Protein AF-A0A960MAG5-F1 (afdb_monomer)

Structure (mmCIF, N/CA/C/O backbone):
data_AF-A0A960MAG5-F1
#
_entry.id   AF-A0A960MAG5-F1
#
loop_
_atom_site.group_PDB
_atom_site.id
_atom_site.type_symbol
_atom_site.label_atom_id
_atom_site.label_alt_id
_atom_site.label_comp_id
_atom_site.label_asym_id
_atom_site.label_entity_id
_atom_site.label_seq_id
_atom_site.pdbx_PDB_ins_code
_atom_site.Cartn_x
_atom_site.Cartn_y
_atom_site.Cartn_z
_atom_site.occupancy
_atom_site.B_iso_or_equiv
_atom_site.auth_seq_id
_atom_site.auth_comp_id
_atom_site.auth_asym_id
_atom_site.auth_atom_id
_atom_site.pdbx_PDB_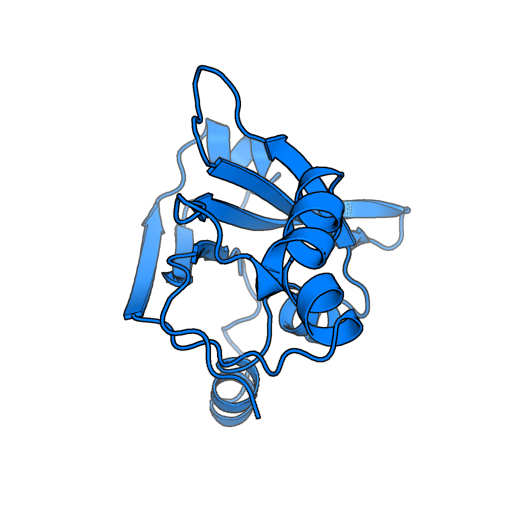model_num
ATOM 1 N N . MET A 1 1 ? 11.797 -19.364 -13.936 1.00 32.47 1 MET A N 1
ATOM 2 C CA . MET A 1 1 ? 11.530 -18.584 -12.704 1.00 32.47 1 MET A CA 1
ATOM 3 C C . MET A 1 1 ? 12.425 -17.355 -12.705 1.00 32.47 1 MET A C 1
ATOM 5 O O . MET A 1 1 ? 13.631 -17.518 -12.826 1.00 32.47 1 MET A O 1
ATOM 9 N N . ARG A 1 2 ? 11.858 -16.143 -12.658 1.00 30.62 2 ARG A N 1
ATOM 10 C CA . ARG A 1 2 ? 12.617 -14.881 -12.630 1.00 30.62 2 ARG A CA 1
ATOM 11 C C . ARG A 1 2 ? 12.623 -14.354 -11.191 1.00 30.62 2 ARG A C 1
ATOM 13 O O . ARG A 1 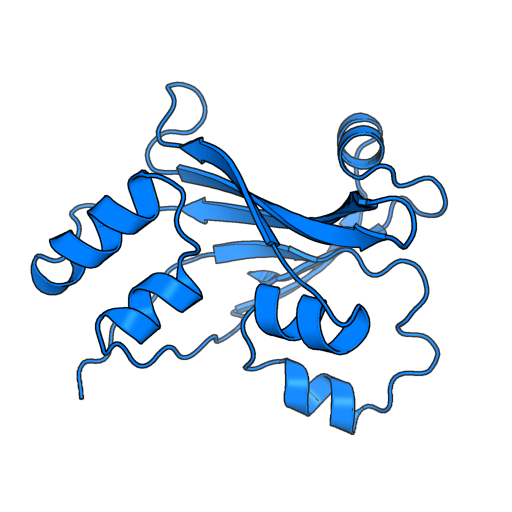2 ? 11.556 -14.210 -10.605 1.00 30.62 2 ARG A O 1
ATOM 20 N N . PHE A 1 3 ? 13.804 -14.120 -10.623 1.00 27.34 3 PHE A N 1
ATOM 21 C CA . PHE A 1 3 ? 13.980 -13.590 -9.268 1.00 27.34 3 PHE A CA 1
ATOM 22 C C . PHE A 1 3 ? 14.408 -12.126 -9.364 1.00 27.34 3 PHE A C 1
ATOM 24 O O . PHE A 1 3 ? 15.459 -11.842 -9.934 1.00 27.34 3 PHE A O 1
ATOM 31 N N . LEU A 1 4 ? 13.622 -11.204 -8.805 1.00 31.53 4 LEU A N 1
ATOM 32 C CA . LEU A 1 4 ? 14.055 -9.822 -8.610 1.00 31.53 4 LEU A CA 1
ATOM 33 C C . LEU A 1 4 ? 14.522 -9.654 -7.162 1.00 31.53 4 LEU A C 1
ATOM 35 O O . LEU A 1 4 ? 13.764 -9.881 -6.216 1.00 31.53 4 LEU A O 1
ATOM 39 N N . ARG A 1 5 ? 15.791 -9.282 -6.992 1.00 31.94 5 ARG A N 1
ATOM 40 C CA . ARG A 1 5 ? 16.368 -8.942 -5.695 1.00 31.94 5 ARG A CA 1
ATOM 41 C C . ARG A 1 5 ? 16.090 -7.466 -5.402 1.00 31.94 5 ARG A C 1
ATOM 43 O O . ARG A 1 5 ? 16.787 -6.604 -5.908 1.00 31.94 5 ARG A O 1
ATOM 50 N N . HIS A 1 6 ? 15.117 -7.262 -4.513 1.00 30.67 6 HIS A N 1
ATOM 51 C CA . HIS A 1 6 ? 14.986 -6.117 -3.601 1.00 30.67 6 HIS A CA 1
ATOM 52 C C . HIS A 1 6 ? 14.203 -4.924 -4.174 1.00 30.67 6 HIS A C 1
ATOM 54 O O . HIS A 1 6 ? 14.689 -4.175 -5.007 1.00 30.67 6 HIS A O 1
ATOM 60 N N . ILE A 1 7 ? 12.978 -4.760 -3.665 1.00 33.94 7 ILE A N 1
ATOM 61 C CA . ILE A 1 7 ? 12.220 -3.506 -3.665 1.00 33.94 7 ILE A CA 1
ATOM 62 C C . ILE A 1 7 ? 12.150 -3.117 -2.186 1.00 33.94 7 ILE A C 1
ATOM 64 O O . ILE A 1 7 ? 11.568 -3.872 -1.401 1.00 33.94 7 ILE A O 1
ATOM 68 N N . LEU A 1 8 ? 12.797 -2.016 -1.789 1.00 28.48 8 LEU A N 1
ATOM 69 C CA . LEU A 1 8 ? 12.609 -1.452 -0.451 1.00 28.48 8 LEU A CA 1
ATOM 70 C C . LEU A 1 8 ? 11.195 -0.864 -0.391 1.00 28.48 8 LEU A C 1
ATOM 72 O O . LEU A 1 8 ? 10.812 -0.055 -1.230 1.00 28.48 8 LEU A O 1
ATOM 76 N N . CYS A 1 9 ? 10.393 -1.322 0.564 1.00 31.62 9 CYS A N 1
ATOM 77 C CA . CYS A 1 9 ? 8.989 -0.951 0.681 1.00 31.62 9 CYS A CA 1
ATOM 78 C C . CYS A 1 9 ? 8.743 -0.519 2.128 1.00 31.62 9 CYS A C 1
ATOM 80 O O . CYS A 1 9 ? 8.510 -1.369 2.983 1.00 31.62 9 CYS A O 1
ATOM 82 N N . ALA A 1 10 ? 8.785 0.785 2.410 1.00 32.62 10 ALA A N 1
ATOM 83 C CA . ALA A 1 10 ? 8.419 1.309 3.722 1.00 32.62 10 ALA A CA 1
ATOM 84 C C . ALA A 1 10 ? 6.891 1.225 3.883 1.00 32.62 10 ALA A C 1
ATOM 86 O O . ALA A 1 10 ? 6.115 1.952 3.266 1.00 32.62 10 ALA A O 1
ATOM 87 N N . THR A 1 11 ? 6.424 0.261 4.668 1.00 37.91 11 THR A N 1
ATOM 88 C CA . THR A 1 11 ? 4.996 -0.013 4.864 1.00 37.91 11 THR A CA 1
ATOM 89 C C . THR A 1 11 ? 4.605 0.249 6.308 1.00 37.91 11 THR A C 1
ATOM 91 O O . THR A 1 11 ? 5.063 -0.442 7.213 1.00 37.91 11 THR A O 1
ATOM 94 N N . PHE A 1 12 ? 3.735 1.230 6.529 1.00 38.88 12 PHE A N 1
ATOM 95 C CA . PHE A 1 12 ? 3.134 1.496 7.833 1.00 38.88 12 PHE A CA 1
ATOM 96 C C . PHE A 1 12 ? 1.874 0.639 7.961 1.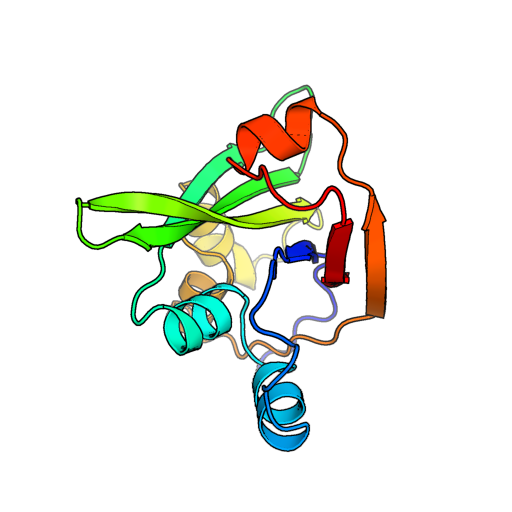00 38.88 12 PHE A C 1
ATOM 98 O O . PHE A 1 12 ? 0.956 0.758 7.152 1.00 38.88 12 PHE A O 1
ATOM 105 N N . PHE A 1 13 ? 1.850 -0.277 8.925 1.00 40.66 13 PHE A N 1
ATOM 106 C CA . PHE A 1 13 ? 0.706 -1.125 9.252 1.00 40.66 13 PHE A CA 1
ATOM 107 C C . PHE A 1 13 ? 0.018 -0.579 10.495 1.00 40.66 13 PHE A C 1
ATOM 109 O O . PHE A 1 13 ? 0.629 -0.517 11.559 1.00 40.66 13 PHE A O 1
ATOM 116 N N . PHE A 1 14 ? -1.261 -0.226 10.387 1.00 44.94 14 PHE A N 1
ATOM 117 C CA . PHE A 1 14 ? -2.051 0.107 11.561 1.00 44.94 14 PHE A CA 1
ATOM 118 C C . PHE A 1 14 ? -2.820 -1.115 12.046 1.00 44.94 14 PHE A C 1
ATOM 120 O O . PHE A 1 14 ? -3.473 -1.812 11.267 1.00 44.94 14 PHE A O 1
ATOM 127 N N . PHE A 1 15 ? -2.706 -1.387 13.341 1.00 48.59 15 PHE A N 1
ATOM 128 C CA . PHE A 1 15 ? -3.382 -2.494 14.001 1.00 48.59 15 PHE A CA 1
ATOM 129 C C . PHE A 1 15 ? -3.783 -2.067 15.416 1.00 48.59 15 PHE A C 1
ATOM 131 O O . PHE A 1 15 ? -3.381 -2.673 16.408 1.00 48.59 15 PHE A O 1
ATOM 138 N N . GLY A 1 16 ? -4.569 -0.994 15.513 1.00 37.81 16 GLY A N 1
ATOM 139 C CA . GLY A 1 16 ? -5.314 -0.691 16.729 1.00 37.81 16 GLY A CA 1
ATOM 140 C C . GLY A 1 16 ? -6.225 -1.874 17.066 1.00 37.81 16 GLY A C 1
ATOM 141 O O . GLY A 1 16 ? -7.124 -2.217 16.304 1.00 37.81 16 GLY A O 1
ATOM 142 N N . MET A 1 17 ? -5.923 -2.552 18.175 1.00 35.91 17 MET A N 1
ATOM 143 C CA . MET A 1 17 ? -6.795 -3.505 18.877 1.00 35.91 17 MET A CA 1
ATOM 144 C C . MET A 1 17 ? -7.197 -4.840 18.215 1.00 35.91 17 MET A C 1
ATOM 146 O O . MET A 1 17 ? -8.198 -5.429 18.612 1.00 35.91 17 MET A O 1
ATOM 150 N N . LEU A 1 18 ? -6.391 -5.436 17.326 1.00 40.66 18 LEU A N 1
ATOM 151 C CA . LEU A 1 18 ? -6.600 -6.859 16.974 1.00 40.66 18 LEU A CA 1
ATOM 152 C C . LEU A 1 18 ? -5.386 -7.772 17.183 1.00 40.66 18 LEU A C 1
ATOM 154 O O . LEU A 1 18 ? -5.418 -8.916 16.755 1.00 40.66 18 LEU A O 1
ATOM 158 N N . PHE A 1 19 ? -4.317 -7.331 17.856 1.00 42.84 19 PHE A N 1
ATOM 159 C CA . PHE A 1 19 ? -3.200 -8.231 18.200 1.00 42.84 19 PHE A CA 1
ATOM 160 C C . PHE A 1 19 ? -3.318 -8.900 19.569 1.00 42.84 19 PHE A C 1
ATOM 162 O O . PHE A 1 19 ? -2.643 -9.900 19.797 1.00 42.84 19 PHE A O 1
ATOM 169 N N . ALA A 1 20 ? -4.197 -8.434 20.460 1.00 40.72 20 ALA A N 1
ATOM 170 C CA . ALA A 1 20 ? -4.296 -9.011 21.802 1.00 40.72 20 ALA A CA 1
ATOM 171 C C . ALA A 1 20 ? -4.804 -10.473 21.819 1.00 40.72 20 ALA A C 1
ATOM 173 O O . ALA A 1 20 ? -4.706 -11.131 22.851 1.00 40.72 20 ALA A O 1
ATOM 174 N N . GLN A 1 21 ? -5.321 -11.004 20.698 1.00 48.06 21 GLN A N 1
ATOM 175 C CA . GLN A 1 21 ? -5.868 -12.371 20.617 1.00 48.06 21 GLN A CA 1
ATOM 176 C C . GLN A 1 21 ? -5.490 -13.168 19.353 1.00 48.06 21 GLN A C 1
ATOM 178 O O . GLN A 1 21 ? -5.979 -14.283 19.169 1.00 48.06 21 GLN A O 1
ATOM 183 N N . VAL A 1 22 ? -4.628 -12.655 18.468 1.00 62.75 22 VAL A N 1
ATOM 184 C CA . VAL A 1 22 ? -4.239 -13.417 17.266 1.00 62.75 22 VAL A CA 1
ATOM 185 C C . VAL A 1 22 ? -3.174 -14.441 17.642 1.00 62.75 22 VAL A C 1
ATOM 187 O O . VAL A 1 22 ? -2.093 -14.086 18.110 1.00 62.75 22 VAL A O 1
ATOM 190 N N . GLN A 1 23 ? -3.476 -15.725 17.427 1.00 71.12 23 GLN A N 1
ATOM 191 C CA . GLN A 1 23 ? -2.548 -16.811 17.740 1.00 71.12 23 GLN A CA 1
ATOM 192 C C . GLN A 1 23 ? -1.199 -16.623 17.013 1.00 71.12 23 GLN A C 1
ATOM 194 O O . GLN A 1 23 ? -1.191 -16.246 15.835 1.00 71.12 23 GLN A O 1
ATOM 199 N N . PRO A 1 24 ? -0.054 -16.930 17.654 1.00 73.56 24 PRO A N 1
ATOM 200 C CA . PRO A 1 24 ? 1.273 -16.767 17.049 1.00 73.56 24 PRO A CA 1
ATOM 201 C C . PRO A 1 24 ? 1.429 -17.451 15.682 1.00 73.56 24 PRO A C 1
ATOM 203 O O . PRO A 1 24 ? 2.103 -16.926 14.794 1.00 73.56 24 PRO A O 1
ATOM 206 N N . GLU A 1 25 ? 0.767 -18.593 15.484 1.00 78.81 25 GLU A N 1
ATOM 207 C CA . GLU A 1 25 ? 0.756 -19.324 14.212 1.00 78.81 25 GLU A CA 1
ATOM 208 C C . GLU A 1 25 ? 0.097 -18.526 13.082 1.00 78.81 25 GLU A C 1
ATOM 210 O O . GLU A 1 25 ? 0.622 -18.462 11.967 1.00 78.81 25 GLU A O 1
ATOM 215 N N . VAL A 1 26 ? -1.006 -17.833 13.384 1.00 76.75 26 VAL A N 1
ATOM 216 C CA . VAL A 1 26 ? -1.682 -16.944 12.434 1.00 76.75 26 VAL A CA 1
ATOM 217 C C . VAL A 1 26 ? -0.741 -15.807 12.053 1.00 76.75 26 VAL A C 1
ATOM 219 O O . VAL A 1 26 ? -0.516 -15.585 10.864 1.00 76.75 26 VAL A O 1
ATOM 222 N N . VAL A 1 27 ? -0.098 -15.154 13.027 1.00 71.81 27 VAL A N 1
ATOM 223 C CA . VAL A 1 27 ? 0.888 -14.092 12.755 1.00 71.81 27 VAL A CA 1
ATOM 224 C C . VAL A 1 27 ? 1.996 -14.599 11.828 1.00 71.81 27 VAL A C 1
ATOM 226 O O . VAL A 1 27 ? 2.325 -13.945 10.836 1.00 71.81 27 VAL A O 1
ATOM 229 N N . GLN A 1 28 ? 2.546 -15.783 12.102 1.00 76.44 28 GLN A N 1
ATOM 230 C CA . GLN A 1 28 ? 3.610 -16.367 11.290 1.00 76.44 28 GLN A CA 1
ATOM 231 C C . GLN A 1 28 ? 3.150 -16.679 9.857 1.00 76.44 28 GLN A C 1
ATOM 233 O O . GLN A 1 28 ? 3.893 -16.412 8.910 1.00 76.44 28 GLN A O 1
ATOM 238 N N . SER A 1 29 ? 1.918 -17.166 9.679 1.00 81.50 29 SER A N 1
ATOM 239 C CA . SER A 1 29 ? 1.329 -17.439 8.360 1.00 81.50 29 SER A CA 1
ATOM 240 C C . SER A 1 29 ? 1.075 -16.174 7.523 1.00 81.50 29 SER A C 1
ATOM 242 O O . SER A 1 29 ? 1.074 -16.222 6.290 1.00 81.50 29 SER A O 1
ATOM 244 N N . LEU A 1 30 ? 0.884 -15.025 8.183 1.00 79.31 30 LEU A N 1
ATOM 245 C CA . LEU A 1 30 ? 0.580 -13.745 7.542 1.00 79.31 30 LEU A CA 1
ATOM 246 C C . LEU A 1 30 ? 1.833 -12.942 7.166 1.00 79.31 30 LEU A C 1
ATOM 248 O O . LEU A 1 30 ? 1.772 -12.127 6.243 1.00 79.31 30 LEU A O 1
ATOM 252 N N . LYS A 1 31 ? 2.978 -13.176 7.823 1.00 74.38 31 LYS A N 1
ATOM 253 C CA . LYS A 1 31 ? 4.259 -12.508 7.511 1.00 74.38 31 LYS A CA 1
ATOM 254 C C . LYS A 1 31 ? 4.647 -12.524 6.022 1.00 74.38 31 LYS A C 1
ATOM 256 O O . LYS A 1 31 ? 5.013 -11.461 5.521 1.00 74.38 31 LYS A O 1
ATOM 261 N N . PRO A 1 32 ? 4.575 -13.657 5.292 1.00 79.12 32 PRO A N 1
ATOM 262 C CA . PRO A 1 32 ? 4.961 -13.685 3.881 1.00 79.12 32 PRO A CA 1
ATOM 263 C C . PRO A 1 32 ? 3.916 -13.062 2.944 1.00 79.12 32 PRO A C 1
ATOM 265 O O . PRO A 1 32 ? 4.221 -12.826 1.774 1.00 79.12 32 PRO A O 1
ATOM 268 N N . LYS A 1 33 ? 2.689 -12.811 3.421 1.00 84.00 33 LYS A N 1
ATOM 269 C CA . LYS A 1 33 ? 1.602 -12.277 2.595 1.00 84.00 33 LYS A CA 1
ATOM 270 C C . LYS A 1 33 ? 1.819 -10.805 2.253 1.00 84.00 33 LYS A C 1
ATOM 272 O O . LYS A 1 33 ? 2.479 -10.052 2.977 1.00 84.00 33 LYS A O 1
ATOM 277 N N . LEU A 1 34 ? 1.229 -10.377 1.145 1.00 87.69 34 LEU A N 1
ATOM 278 C CA . LEU A 1 34 ? 1.139 -8.971 0.778 1.00 87.69 34 LEU A CA 1
ATOM 279 C C . LEU A 1 34 ? 0.273 -8.210 1.785 1.00 87.69 34 LEU A C 1
ATOM 281 O O . LEU A 1 34 ? -0.537 -8.774 2.516 1.00 87.69 34 LEU A O 1
ATOM 285 N N . ASN A 1 35 ? 0.445 -6.894 1.811 1.00 87.75 35 ASN A N 1
ATOM 286 C CA . ASN A 1 35 ? -0.288 -6.032 2.728 1.00 87.75 35 ASN A CA 1
ATOM 287 C C . ASN A 1 35 ? -1.807 -6.112 2.501 1.00 87.75 35 ASN A C 1
ATOM 289 O O . ASN A 1 35 ? -2.555 -6.277 3.458 1.00 87.75 35 ASN A O 1
ATOM 293 N N . THR A 1 36 ? -2.237 -6.074 1.239 1.00 90.50 36 THR A N 1
ATOM 294 C CA . THR A 1 36 ? -3.644 -6.225 0.838 1.00 90.50 36 THR A CA 1
ATOM 295 C C . THR A 1 36 ? -4.212 -7.582 1.238 1.00 90.50 36 THR A C 1
ATOM 297 O O . THR A 1 36 ? -5.300 -7.642 1.782 1.00 90.50 36 THR A O 1
ATOM 300 N N . GLU A 1 37 ? -3.447 -8.664 1.082 1.00 90.56 37 GLU A N 1
ATOM 301 C CA . GLU A 1 37 ? -3.864 -10.012 1.496 1.00 90.56 37 GLU A CA 1
ATOM 302 C C . GLU A 1 37 ? -4.062 -10.128 3.014 1.00 90.56 37 GLU A C 1
ATOM 304 O O . GLU A 1 37 ? -4.937 -10.862 3.466 1.00 90.56 37 GLU A O 1
ATOM 309 N N . ARG A 1 38 ? -3.259 -9.415 3.819 1.00 89.31 38 ARG A N 1
ATOM 310 C CA . ARG A 1 38 ? -3.478 -9.350 5.272 1.00 89.31 38 ARG A CA 1
ATOM 311 C C . ARG A 1 38 ? -4.737 -8.559 5.613 1.00 89.31 38 ARG A C 1
ATOM 313 O O . ARG A 1 38 ? -5.488 -8.988 6.476 1.00 89.31 38 ARG A O 1
ATOM 320 N N . ILE A 1 39 ? -4.962 -7.427 4.949 1.00 91.12 39 ILE A N 1
ATOM 321 C CA . ILE A 1 39 ? -6.170 -6.610 5.140 1.00 91.12 39 ILE A CA 1
ATOM 322 C C . ILE A 1 39 ? -7.412 -7.433 4.783 1.00 91.12 39 ILE A C 1
ATOM 324 O O . ILE A 1 39 ? -8.312 -7.554 5.604 1.00 91.12 39 ILE A O 1
ATOM 328 N N . GLU A 1 40 ? -7.408 -8.087 3.623 1.00 93.31 40 GLU A N 1
ATOM 329 C CA . GLU A 1 40 ? -8.475 -8.990 3.183 1.00 93.31 40 GLU A CA 1
ATOM 330 C C . GLU A 1 40 ? -8.772 -10.070 4.230 1.00 93.31 40 GLU A C 1
ATOM 332 O O . GLU A 1 40 ? -9.923 -10.298 4.579 1.00 93.31 40 GLU A O 1
ATOM 337 N N . TYR A 1 41 ? -7.730 -10.700 4.782 1.00 91.31 41 TYR A N 1
ATOM 338 C CA . TYR A 1 41 ? -7.883 -11.732 5.806 1.00 91.31 41 TYR A CA 1
ATOM 339 C C . TYR A 1 41 ? -8.611 -11.227 7.063 1.00 91.31 41 TYR A C 1
ATOM 341 O O . TYR A 1 41 ? -9.435 -11.949 7.616 1.00 91.31 41 TYR A O 1
ATOM 349 N N . PHE A 1 42 ? -8.316 -10.007 7.522 1.00 86.75 42 PHE A N 1
ATOM 350 C CA . PHE A 1 42 ? -8.905 -9.464 8.752 1.00 86.75 42 PHE A CA 1
ATOM 351 C C . PHE A 1 42 ? -10.259 -8.784 8.545 1.00 86.75 42 PHE A C 1
ATOM 353 O O . PHE A 1 42 ? -11.089 -8.811 9.450 1.00 86.75 42 PHE A O 1
ATOM 360 N N . PHE A 1 43 ? -10.486 -8.168 7.385 1.00 91.19 43 PHE A N 1
ATOM 361 C CA . PHE A 1 43 ? -11.655 -7.317 7.144 1.00 91.19 43 PHE A CA 1
ATOM 362 C C . PHE A 1 43 ? -12.613 -7.878 6.083 1.00 91.19 43 PHE A C 1
ATOM 364 O O . PHE A 1 43 ? -13.665 -7.293 5.837 1.00 91.19 43 PHE A O 1
ATOM 371 N N . GLY A 1 44 ? -12.263 -9.000 5.446 1.00 94.38 44 GLY A N 1
ATOM 372 C CA . GLY A 1 44 ? -13.057 -9.649 4.397 1.00 94.38 44 GLY A CA 1
ATOM 373 C C . GLY A 1 44 ? -13.134 -8.868 3.084 1.00 94.38 44 GLY A C 1
ATOM 374 O O . GLY A 1 44 ? -13.919 -9.230 2.214 1.00 94.38 44 GLY A O 1
ATOM 375 N N . ASN A 1 45 ? -12.394 -7.762 2.981 1.00 95.38 45 ASN A N 1
ATOM 376 C CA . ASN A 1 45 ? -12.237 -6.967 1.775 1.00 95.38 45 ASN A CA 1
ATOM 377 C C . ASN A 1 45 ? -10.964 -6.109 1.870 1.00 95.38 45 ASN A C 1
ATOM 379 O O . ASN A 1 45 ? -10.472 -5.810 2.965 1.00 95.38 45 ASN A O 1
ATOM 383 N N . SER A 1 46 ? -10.439 -5.695 0.721 1.00 95.06 46 SER A N 1
ATOM 384 C CA . SER A 1 46 ? -9.260 -4.846 0.622 1.00 95.06 46 SER A CA 1
ATOM 385 C C . SER A 1 46 ? -9.270 -4.030 -0.667 1.00 95.06 46 SER A C 1
ATOM 387 O O . SER A 1 46 ? -9.725 -4.477 -1.720 1.00 95.06 46 SER A O 1
ATOM 389 N N . GLY A 1 47 ? -8.735 -2.816 -0.588 1.00 94.69 47 GLY A N 1
ATOM 390 C CA . GLY A 1 47 ? -8.570 -1.918 -1.721 1.00 94.69 47 GLY A CA 1
ATOM 391 C C . GLY A 1 47 ? -7.252 -1.159 -1.658 1.00 94.69 47 GLY A C 1
ATOM 392 O O . GLY A 1 47 ? -6.580 -1.111 -0.625 1.00 94.69 47 GLY A O 1
ATOM 393 N N . VAL A 1 48 ? -6.871 -0.576 -2.793 1.00 95.25 48 VAL A N 1
ATOM 394 C CA . VAL A 1 48 ? -5.719 0.323 -2.902 1.00 95.25 48 VAL A CA 1
ATOM 395 C C . VAL A 1 48 ? -6.162 1.593 -3.599 1.00 95.25 48 VAL A C 1
ATOM 397 O O . VAL A 1 48 ? -6.836 1.547 -4.624 1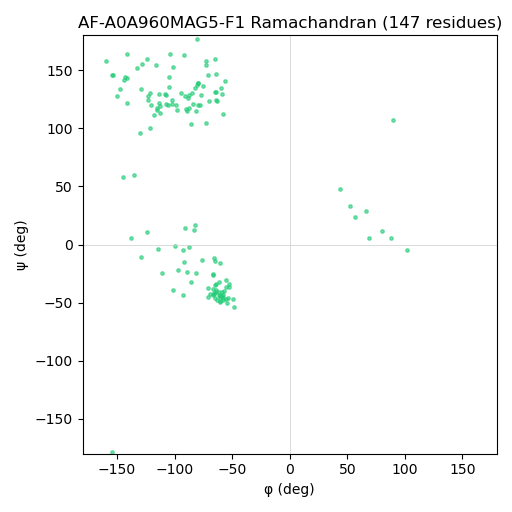.00 95.25 48 VAL A O 1
ATOM 400 N N . GLU A 1 49 ? -5.761 2.722 -3.044 1.00 95.19 49 GLU A N 1
ATOM 401 C CA . GLU A 1 49 ? -5.932 4.045 -3.617 1.00 95.19 49 GLU A CA 1
ATOM 402 C C . GLU A 1 49 ? -4.558 4.699 -3.735 1.00 95.19 49 GLU A C 1
ATOM 404 O O . GLU A 1 49 ? -3.760 4.694 -2.793 1.00 95.19 49 GLU A O 1
ATOM 409 N N . LEU A 1 50 ? -4.249 5.192 -4.934 1.00 95.06 50 LEU A N 1
ATOM 410 C CA . LEU A 1 50 ? -3.031 5.945 -5.181 1.00 95.06 50 LEU A CA 1
ATOM 411 C C . LEU A 1 50 ? -3.233 7.368 -4.660 1.00 95.06 50 LEU A C 1
ATOM 413 O O . LEU A 1 50 ? -4.148 8.047 -5.113 1.00 95.06 50 LEU A O 1
ATOM 417 N N . LEU A 1 51 ? -2.394 7.789 -3.715 1.00 93.38 51 LEU A N 1
ATOM 418 C CA . LEU A 1 51 ? -2.444 9.139 -3.155 1.00 93.38 51 LEU A CA 1
ATOM 419 C C . LEU A 1 51 ? -1.509 10.078 -3.914 1.00 93.38 51 LEU A C 1
ATOM 421 O O . LEU A 1 51 ? -1.887 11.197 -4.231 1.00 93.38 51 LEU A O 1
ATOM 425 N N . GLU A 1 52 ? -0.299 9.606 -4.211 1.00 94.56 52 GLU A N 1
ATOM 426 C CA . GLU A 1 52 ? 0.735 10.390 -4.882 1.00 94.56 52 GLU A CA 1
ATOM 427 C C . GLU A 1 52 ? 1.693 9.459 -5.629 1.00 94.56 52 GLU A C 1
ATOM 429 O O . GLU A 1 52 ? 1.982 8.346 -5.163 1.00 94.56 52 GLU A O 1
ATOM 434 N N . ILE A 1 53 ? 2.209 9.912 -6.770 1.00 94.56 53 ILE A N 1
ATOM 435 C CA . ILE A 1 53 ? 3.272 9.212 -7.488 1.00 94.56 53 ILE A CA 1
ATOM 436 C C . ILE A 1 53 ? 4.197 10.187 -8.203 1.00 94.56 53 ILE A C 1
ATOM 438 O O . ILE A 1 53 ? 3.728 11.086 -8.889 1.00 94.56 53 ILE A O 1
ATOM 442 N N . ASP A 1 54 ? 5.502 9.965 -8.049 1.00 90.69 54 ASP A N 1
ATOM 443 C CA . ASP A 1 54 ? 6.577 10.673 -8.751 1.00 90.69 54 ASP A CA 1
ATOM 444 C C . ASP A 1 54 ? 6.366 12.195 -8.841 1.00 90.69 54 ASP A C 1
ATOM 446 O O . ASP A 1 54 ? 6.461 12.817 -9.899 1.00 90.69 54 ASP A O 1
ATOM 450 N N . SER A 1 55 ? 6.015 12.802 -7.707 1.00 91.62 55 SER A N 1
ATOM 451 C CA . SER A 1 55 ? 5.778 14.241 -7.622 1.00 91.62 55 SER A CA 1
ATOM 452 C C . SER A 1 55 ? 7.059 14.985 -7.237 1.00 91.62 55 SER A C 1
ATOM 454 O O . SER A 1 55 ? 7.980 14.379 -6.688 1.00 91.62 55 SER A O 1
ATOM 456 N N . PRO A 1 56 ? 7.146 16.314 -7.440 1.00 93.56 56 PRO A N 1
ATOM 457 C CA . PRO A 1 56 ? 8.339 17.082 -7.072 1.00 93.56 56 PRO A CA 1
ATOM 458 C C . PRO A 1 56 ? 8.757 16.934 -5.600 1.00 93.56 56 PRO A C 1
ATOM 460 O O . PRO A 1 56 ? 9.942 17.012 -5.284 1.00 93.56 56 PRO A O 1
ATOM 463 N N . ALA A 1 57 ? 7.796 16.708 -4.698 1.00 90.62 57 ALA A N 1
ATOM 464 C CA . ALA A 1 57 ? 8.057 16.465 -3.279 1.00 90.62 57 ALA A CA 1
ATOM 465 C C . ALA A 1 57 ? 8.462 15.007 -2.985 1.00 90.62 57 ALA A C 1
ATOM 467 O O . ALA A 1 57 ? 9.135 14.737 -1.991 1.00 90.62 57 ALA A O 1
ATOM 468 N N . PHE A 1 58 ? 8.067 14.070 -3.850 1.00 89.94 58 PHE A N 1
ATOM 469 C CA . PHE A 1 58 ? 8.221 12.629 -3.671 1.00 89.94 58 PHE A CA 1
ATOM 470 C C . PHE A 1 58 ? 8.721 11.972 -4.963 1.00 89.94 58 PHE A C 1
ATOM 472 O O . PHE A 1 58 ? 8.078 11.086 -5.526 1.00 89.94 58 PHE A O 1
ATOM 479 N N . VAL A 1 59 ? 9.894 12.416 -5.416 1.00 92.56 59 VAL A N 1
ATOM 480 C CA . VAL A 1 59 ? 10.546 11.902 -6.627 1.00 92.56 59 VAL A CA 1
ATOM 481 C C . VAL A 1 59 ? 10.805 10.405 -6.487 1.00 92.56 59 VAL A C 1
ATOM 483 O O . VAL A 1 59 ? 11.260 9.949 -5.427 1.00 92.56 59 VAL A O 1
ATOM 486 N N . GLU A 1 60 ? 10.490 9.662 -7.552 1.00 92.06 60 GLU A N 1
ATOM 487 C CA . GLU A 1 60 ? 10.653 8.208 -7.662 1.00 92.06 60 GLU A CA 1
ATOM 488 C C . GLU A 1 60 ? 9.921 7.427 -6.563 1.00 92.06 60 GLU A C 1
ATOM 490 O O . GLU A 1 60 ? 10.278 6.293 -6.242 1.00 92.06 60 GLU A O 1
ATOM 495 N N . LYS A 1 61 ? 8.878 8.018 -5.973 1.00 94.44 61 LYS A N 1
ATOM 496 C CA . LYS A 1 61 ? 8.080 7.384 -4.924 1.00 94.44 61 LYS A CA 1
ATOM 497 C C . LYS A 1 61 ? 6.650 7.168 -5.354 1.00 94.44 61 LYS A C 1
ATOM 499 O O . LYS A 1 61 ? 6.088 7.901 -6.161 1.00 94.44 61 LYS A O 1
ATOM 504 N N . ARG A 1 62 ? 6.035 6.178 -4.724 1.00 94.50 62 ARG A N 1
ATOM 505 C CA . ARG A 1 62 ? 4.594 5.966 -4.722 1.00 94.50 62 ARG A CA 1
ATOM 506 C C . ARG A 1 62 ? 4.082 5.979 -3.291 1.00 94.50 62 ARG A C 1
ATOM 508 O O . ARG A 1 62 ? 4.575 5.225 -2.454 1.00 94.50 62 ARG A O 1
ATOM 515 N N . ILE A 1 63 ? 3.037 6.759 -3.048 1.00 93.81 63 ILE A N 1
ATOM 516 C CA . ILE A 1 63 ? 2.307 6.792 -1.782 1.00 93.81 63 ILE A CA 1
ATOM 517 C C . ILE A 1 63 ? 0.899 6.258 -2.028 1.00 93.81 63 ILE A C 1
ATOM 519 O O . ILE A 1 63 ? 0.212 6.667 -2.965 1.00 93.81 63 ILE A O 1
ATOM 523 N N . SER A 1 64 ? 0.459 5.308 -1.208 1.00 94.44 64 SER A N 1
ATOM 524 C CA . SER A 1 64 ? -0.858 4.689 -1.369 1.00 94.44 64 SER A CA 1
ATOM 525 C C . SER A 1 64 ? -1.545 4.375 -0.049 1.00 94.44 64 SER A C 1
ATOM 527 O O . SER A 1 64 ? -0.907 3.955 0.916 1.00 94.44 64 SER A O 1
ATOM 529 N N . ASN A 1 65 ? -2.865 4.544 -0.064 1.00 94.31 65 ASN A N 1
ATOM 530 C CA . ASN A 1 65 ? -3.792 4.121 0.972 1.00 94.31 65 ASN A CA 1
ATOM 531 C C . ASN A 1 65 ? -4.245 2.689 0.669 1.00 94.31 65 ASN A C 1
ATOM 533 O O . ASN A 1 65 ? -4.902 2.439 -0.344 1.00 94.31 65 ASN A O 1
ATOM 537 N N . LEU A 1 66 ? -3.893 1.743 1.534 1.00 94.19 66 LEU A N 1
ATOM 538 C CA . LEU A 1 66 ? -4.460 0.403 1.518 1.00 94.19 66 LEU A CA 1
ATOM 539 C C . LEU A 1 66 ? -5.568 0.358 2.565 1.00 94.19 66 LEU A C 1
ATOM 541 O O . LEU A 1 66 ? -5.302 0.489 3.763 1.00 94.19 66 LEU A O 1
ATOM 545 N N . TYR A 1 67 ? -6.797 0.153 2.109 1.00 93.75 67 TYR A N 1
ATOM 546 C CA . TYR A 1 67 ? -7.990 0.313 2.931 1.00 93.75 67 TYR A CA 1
ATOM 547 C C . TYR A 1 67 ? -8.853 -0.945 2.961 1.00 93.75 67 TYR A C 1
ATOM 549 O O . TYR A 1 67 ? -8.778 -1.797 2.075 1.00 93.75 67 TYR A O 1
ATOM 557 N N . SER A 1 68 ? -9.695 -1.026 3.985 1.00 94.50 68 SER A N 1
ATOM 558 C CA . SER A 1 68 ? -10.909 -1.845 3.989 1.00 94.50 68 SER A CA 1
ATOM 559 C C . SER A 1 68 ? -12.129 -0.943 3.801 1.00 94.50 68 SER A C 1
ATOM 561 O O . SER A 1 68 ? -12.049 0.261 4.025 1.00 94.50 68 SER A O 1
ATOM 563 N N . ILE A 1 69 ? -13.267 -1.517 3.459 1.00 95.44 69 ILE A N 1
ATOM 564 C CA . ILE A 1 69 ? 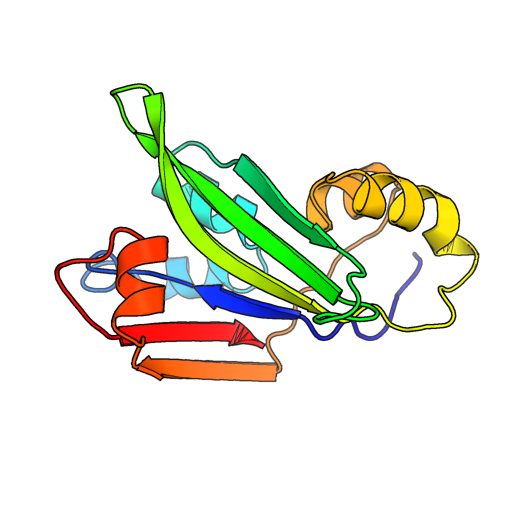-14.571 -0.871 3.373 1.00 95.44 69 ILE A CA 1
ATOM 565 C C . ILE A 1 69 ? -15.399 -1.365 4.561 1.00 95.44 69 ILE A C 1
ATOM 567 O O . ILE A 1 69 ? -15.462 -2.574 4.805 1.00 95.44 69 ILE A O 1
ATOM 571 N N . ASP A 1 70 ? -15.977 -0.441 5.328 1.00 91.94 70 ASP A N 1
ATOM 572 C CA . ASP A 1 70 ? -16.887 -0.775 6.425 1.00 91.94 70 ASP A CA 1
ATOM 573 C C . ASP A 1 70 ? -18.311 -1.086 5.922 1.00 91.94 70 ASP A C 1
ATOM 575 O O . ASP A 1 70 ? -18.620 -1.005 4.733 1.00 91.94 70 ASP A O 1
ATOM 579 N N . ASN A 1 71 ? -19.208 -1.459 6.832 1.00 92.69 71 ASN A N 1
ATOM 580 C CA . ASN A 1 71 ? -20.594 -1.798 6.497 1.00 92.69 71 ASN A CA 1
ATOM 581 C C . ASN A 1 71 ? -21.418 -0.619 5.943 1.00 92.69 71 ASN A C 1
ATOM 583 O O . ASN A 1 71 ? -22.492 -0.847 5.389 1.00 92.69 71 ASN A O 1
ATOM 587 N N . THR A 1 72 ? -20.938 0.620 6.080 1.00 94.88 72 THR A N 1
ATOM 588 C CA . THR A 1 72 ? -21.569 1.822 5.516 1.00 94.88 72 THR A CA 1
ATOM 589 C C . THR A 1 72 ? -21.022 2.181 4.133 1.00 94.88 72 THR A C 1
ATOM 591 O O . THR A 1 72 ? -21.531 3.096 3.489 1.00 94.88 72 THR A O 1
ATOM 594 N N . GLY A 1 73 ? -20.003 1.459 3.654 1.00 94.06 73 GLY A N 1
ATOM 595 C CA . GLY A 1 73 ? -19.322 1.745 2.393 1.00 94.06 73 GLY A CA 1
ATOM 596 C C . GLY A 1 73 ? -18.160 2.734 2.523 1.00 94.06 73 GLY A C 1
ATOM 597 O O . GLY A 1 73 ? -17.568 3.110 1.510 1.00 94.06 73 GLY A O 1
ATOM 598 N N . ARG A 1 74 ? -17.801 3.155 3.742 1.00 93.06 74 ARG A N 1
ATOM 599 C CA . ARG A 1 74 ? -16.688 4.083 3.976 1.00 93.06 74 ARG A CA 1
ATOM 600 C C . ARG A 1 74 ? -15.350 3.342 3.922 1.00 93.06 74 ARG A C 1
ATOM 602 O O . ARG A 1 74 ? -15.213 2.240 4.453 1.00 93.06 74 ARG A O 1
ATOM 609 N N . LYS A 1 75 ? -14.349 3.964 3.289 1.00 93.88 75 LYS A N 1
ATOM 610 C CA . LYS A 1 75 ? -12.965 3.467 3.255 1.00 93.88 75 LYS A CA 1
ATOM 611 C C . LYS A 1 75 ? -12.272 3.768 4.582 1.00 93.88 75 LYS A C 1
ATOM 613 O O . LYS A 1 75 ? -12.247 4.914 5.005 1.00 93.88 75 LYS A O 1
ATOM 618 N N . ILE A 1 76 ? -11.660 2.756 5.184 1.00 90.88 76 ILE A N 1
ATOM 619 C CA . ILE A 1 76 ? -10.858 2.863 6.404 1.00 90.88 76 ILE A CA 1
ATOM 620 C C . ILE A 1 76 ? -9.416 2.515 6.060 1.00 90.88 76 ILE A C 1
ATOM 622 O O . ILE A 1 76 ? -9.145 1.383 5.645 1.00 90.88 76 ILE A O 1
ATOM 626 N N . MET A 1 77 ? -8.490 3.460 6.231 1.00 91.50 77 MET A N 1
ATOM 627 C CA . MET A 1 77 ? -7.068 3.217 5.988 1.00 91.50 77 MET A CA 1
ATOM 628 C C . MET A 1 77 ? -6.537 2.174 6.978 1.00 91.50 77 MET A C 1
ATOM 630 O O . MET A 1 77 ? -6.651 2.318 8.190 1.00 91.50 77 MET A O 1
ATOM 634 N N . ARG A 1 78 ? -5.942 1.099 6.458 1.00 90.75 78 ARG A N 1
ATOM 635 C CA . ARG A 1 78 ? -5.315 0.032 7.261 1.00 90.75 78 ARG A CA 1
ATOM 636 C C . ARG A 1 78 ? -3.800 0.018 7.116 1.00 90.75 78 ARG A C 1
ATOM 638 O O . ARG A 1 78 ? -3.089 -0.477 7.989 1.00 90.75 78 ARG A O 1
ATOM 645 N N . CYS A 1 79 ? -3.294 0.543 6.004 1.00 90.19 79 CYS A N 1
ATOM 646 C CA . CYS A 1 79 ? -1.869 0.680 5.763 1.00 90.19 79 CYS A CA 1
ATOM 647 C C . CYS A 1 79 ? -1.588 1.886 4.863 1.00 90.19 79 CYS A C 1
ATOM 649 O O . CYS A 1 79 ? -2.138 1.991 3.767 1.00 90.19 79 CYS A O 1
ATOM 651 N N . LEU A 1 80 ? -0.679 2.751 5.312 1.00 92.31 80 LEU A N 1
ATOM 652 C CA . LEU A 1 80 ? -0.033 3.739 4.456 1.00 92.31 80 LEU A CA 1
ATOM 653 C C . LEU A 1 80 ? 1.233 3.099 3.879 1.00 92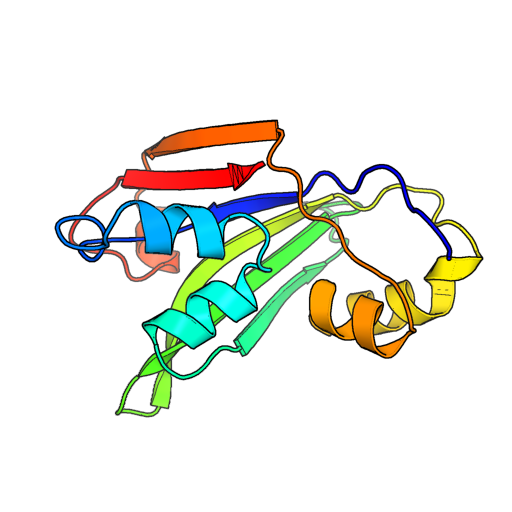.31 80 LEU A C 1
ATOM 655 O O . LEU A 1 80 ? 2.147 2.718 4.614 1.00 92.31 80 LEU A O 1
ATOM 659 N N . ALA A 1 81 ? 1.284 2.937 2.561 1.00 91.94 81 ALA A N 1
ATOM 660 C CA . ALA A 1 81 ? 2.438 2.360 1.883 1.00 91.94 81 ALA A CA 1
ATOM 661 C C . ALA A 1 81 ? 3.204 3.443 1.126 1.00 91.94 81 ALA A C 1
ATOM 663 O O . ALA A 1 81 ? 2.646 4.073 0.226 1.00 91.94 81 ALA A O 1
ATOM 664 N N . ILE A 1 82 ? 4.482 3.603 1.477 1.00 92.62 82 ILE A N 1
ATOM 665 C CA . ILE A 1 82 ? 5.441 4.474 0.800 1.00 92.62 82 ILE A CA 1
ATOM 666 C C . ILE A 1 82 ? 6.483 3.576 0.135 1.00 92.62 82 ILE A C 1
ATOM 668 O O . ILE A 1 82 ? 7.160 2.776 0.782 1.00 92.62 82 ILE A O 1
ATOM 672 N N . VAL A 1 83 ? 6.577 3.658 -1.185 1.00 92.38 83 VAL A N 1
ATOM 673 C CA . VAL A 1 83 ? 7.423 2.771 -1.983 1.00 92.38 83 VAL A CA 1
ATOM 674 C C . VAL A 1 83 ? 8.395 3.602 -2.788 1.00 92.38 83 VAL A C 1
ATOM 676 O O . VAL A 1 83 ? 7.960 4.446 -3.564 1.00 92.38 83 VAL A O 1
ATOM 679 N N . ASP A 1 84 ? 9.685 3.322 -2.636 1.00 92.75 84 ASP A N 1
ATOM 680 C CA . ASP A 1 84 ? 10.723 3.852 -3.512 1.00 92.75 84 ASP A CA 1
ATOM 681 C C . ASP A 1 84 ? 10.845 2.960 -4.753 1.00 92.75 84 ASP A C 1
ATOM 683 O O . ASP A 1 84 ? 10.958 1.730 -4.658 1.00 92.75 84 ASP A O 1
ATOM 687 N N . PHE A 1 85 ? 10.838 3.568 -5.935 1.00 90.81 85 PHE A N 1
ATOM 688 C CA . PHE A 1 85 ? 11.173 2.874 -7.166 1.00 9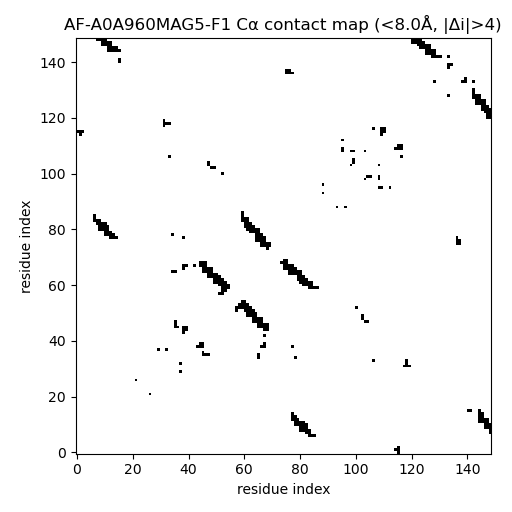0.81 85 PHE A CA 1
ATOM 689 C C . PHE A 1 85 ? 12.685 2.811 -7.342 1.00 90.81 85 PHE A C 1
ATOM 691 O O . PHE A 1 85 ? 13.404 3.791 -7.188 1.00 90.81 85 PHE A O 1
ATOM 698 N N . THR A 1 86 ? 13.184 1.632 -7.704 1.00 89.69 86 THR A N 1
ATOM 699 C CA . THR A 1 86 ? 14.577 1.485 -8.120 1.00 89.69 86 THR A CA 1
ATOM 700 C C . THR A 1 86 ? 14.710 1.895 -9.577 1.00 89.69 86 THR A C 1
ATOM 702 O O . THR A 1 86 ? 14.179 1.215 -10.457 1.00 89.69 86 THR A O 1
ATOM 705 N N . VAL A 1 87 ? 15.446 2.973 -9.832 1.00 87.19 87 VAL A N 1
ATOM 706 C CA . VAL A 1 87 ? 15.764 3.441 -11.183 1.00 87.19 87 VAL A CA 1
ATOM 707 C C . VAL A 1 87 ? 17.226 3.127 -11.559 1.00 87.19 87 VAL A C 1
ATOM 709 O O . VAL A 1 87 ? 18.103 3.170 -10.695 1.00 87.19 87 VAL A O 1
ATOM 712 N N . PRO A 1 88 ? 17.522 2.796 -12.832 1.00 91.50 88 PRO A N 1
ATOM 713 C CA . PRO A 1 88 ? 16.564 2.594 -13.916 1.00 91.50 88 PRO A CA 1
ATOM 714 C C . PRO A 1 88 ? 15.746 1.306 -13.730 1.00 91.50 88 PRO A C 1
ATOM 716 O O . PRO A 1 88 ? 16.250 0.288 -13.250 1.00 91.50 88 PRO A O 1
ATOM 719 N N . ILE A 1 89 ? 14.480 1.337 -14.156 1.00 90.75 89 ILE A N 1
ATOM 720 C CA . ILE A 1 89 ? 13.604 0.161 -14.122 1.00 90.75 89 ILE A CA 1
ATOM 721 C C . ILE A 1 89 ? 14.158 -0.911 -15.064 1.00 90.75 89 ILE A C 1
ATOM 723 O O . ILE A 1 89 ? 14.461 -0.657 -16.230 1.00 90.75 89 ILE A O 1
ATOM 727 N N . HIS A 1 90 ? 14.268 -2.142 -14.567 1.00 91.81 90 HIS A N 1
ATOM 728 C CA . HIS A 1 90 ? 14.690 -3.272 -15.385 1.00 91.81 90 HIS A CA 1
ATOM 729 C C . HIS A 1 90 ? 13.664 -3.535 -16.503 1.00 91.81 90 HIS A C 1
ATOM 731 O O . HIS A 1 90 ? 12.486 -3.705 -16.211 1.00 91.81 90 HIS A O 1
ATOM 737 N N . TYR A 1 91 ? 14.101 -3.681 -17.761 1.00 93.38 91 TYR A N 1
ATOM 738 C CA . TYR A 1 91 ? 13.211 -3.776 -18.939 1.00 93.38 91 TYR A CA 1
ATOM 739 C C . TYR A 1 91 ? 12.102 -4.846 -18.833 1.00 93.38 91 TYR A C 1
ATOM 741 O O . TYR A 1 91 ? 10.974 -4.632 -19.253 1.00 93.38 91 TYR A O 1
ATOM 749 N N . ASN A 1 92 ? 12.382 -6.000 -18.216 1.00 93.56 92 ASN A N 1
ATOM 750 C CA . ASN A 1 92 ? 11.361 -7.032 -17.966 1.00 93.56 92 ASN A CA 1
ATOM 751 C C . ASN A 1 92 ? 10.185 -6.575 -17.073 1.00 93.56 92 ASN A C 1
ATOM 753 O O . ASN A 1 92 ? 9.183 -7.281 -17.001 1.00 93.56 92 ASN A O 1
ATOM 757 N N . LEU A 1 93 ? 10.318 -5.466 -16.344 1.00 94.06 93 LEU A N 1
ATOM 758 C CA . LEU A 1 93 ? 9.289 -4.910 -15.465 1.00 94.06 93 LEU A CA 1
ATOM 759 C C . LEU A 1 93 ? 8.531 -3.750 -16.107 1.00 94.06 93 LEU A C 1
ATOM 761 O O . LEU A 1 93 ? 7.642 -3.227 -15.449 1.00 94.06 93 LEU A O 1
ATOM 765 N N . THR A 1 94 ? 8.860 -3.337 -17.335 1.00 93.81 94 THR A N 1
ATOM 766 C CA . THR A 1 94 ? 8.299 -2.126 -17.951 1.00 93.81 94 THR A CA 1
ATOM 767 C C . THR A 1 94 ? 6.771 -2.133 -17.961 1.00 93.81 94 THR A C 1
ATOM 769 O O . THR A 1 94 ? 6.176 -1.192 -17.443 1.00 93.81 94 THR A O 1
ATOM 772 N N . ASP A 1 95 ? 6.140 -3.208 -18.435 1.00 95.25 95 ASP A N 1
ATOM 773 C CA . ASP A 1 95 ? 4.673 -3.293 -18.518 1.00 95.25 95 ASP A CA 1
ATOM 774 C C . ASP A 1 95 ? 4.024 -3.269 -17.125 1.00 95.25 95 ASP A C 1
ATOM 776 O O . ASP A 1 95 ? 3.096 -2.500 -16.864 1.00 95.25 95 ASP A O 1
ATOM 780 N N . SER A 1 96 ? 4.568 -4.056 -16.187 1.00 96.25 96 SER A N 1
ATOM 781 C CA . SER A 1 96 ? 4.134 -4.046 -14.786 1.00 96.25 96 SER A CA 1
ATOM 782 C C . SER A 1 96 ? 4.281 -2.659 -14.165 1.00 96.25 96 SER A C 1
ATOM 784 O O . SER A 1 96 ? 3.399 -2.212 -13.440 1.00 96.25 96 SER A O 1
ATOM 786 N N . HIS A 1 97 ? 5.404 -1.987 -14.417 1.00 94.50 97 HIS A N 1
ATOM 787 C CA . HIS A 1 97 ? 5.712 -0.679 -13.860 1.00 94.50 97 HIS A CA 1
ATOM 788 C C . HIS A 1 97 ? 4.764 0.386 -14.406 1.00 94.50 97 HIS A C 1
ATOM 790 O O . HIS A 1 97 ? 4.221 1.146 -13.617 1.00 94.50 97 HIS A O 1
ATOM 796 N N . GLN A 1 98 ? 4.481 0.391 -15.710 1.00 94.00 98 GLN A N 1
ATOM 797 C CA . GLN A 1 98 ? 3.501 1.301 -16.306 1.00 94.00 98 GLN A CA 1
ATOM 798 C C . GLN A 1 98 ? 2.112 1.129 -15.676 1.00 94.00 98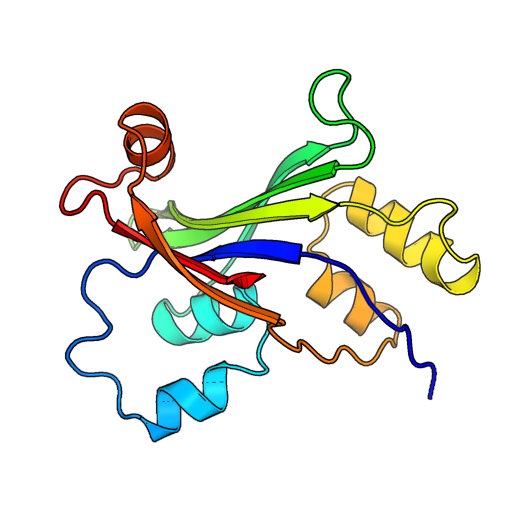 GLN A C 1
ATOM 800 O O . GLN A 1 98 ? 1.515 2.110 -15.242 1.00 94.00 98 GLN A O 1
ATOM 805 N N . GLU A 1 99 ? 1.630 -0.110 -15.539 1.00 95.62 99 GLU A N 1
ATOM 806 C CA . GLU A 1 99 ? 0.333 -0.402 -14.909 1.00 95.62 99 GLU A CA 1
ATOM 807 C C . GLU A 1 99 ? 0.311 -0.026 -13.411 1.00 95.62 99 GLU A C 1
ATOM 809 O O . GLU A 1 99 ? -0.707 0.434 -12.884 1.00 95.62 99 GLU A O 1
ATOM 814 N N . ILE A 1 100 ? 1.436 -0.185 -12.710 1.00 94.75 100 ILE A N 1
ATOM 815 C CA . ILE A 1 100 ? 1.610 0.297 -11.333 1.00 94.75 100 ILE A CA 1
ATOM 816 C C . ILE A 1 100 ? 1.566 1.825 -11.298 1.00 94.75 100 ILE A C 1
ATOM 818 O O . ILE A 1 100 ? 0.935 2.391 -10.407 1.00 94.75 100 ILE A O 1
ATOM 822 N N . CYS A 1 101 ? 2.195 2.510 -12.246 1.00 92.31 101 CYS A N 1
ATOM 823 C CA . CYS A 1 101 ? 2.219 3.965 -12.267 1.00 92.31 101 CYS A CA 1
ATOM 824 C C . CYS A 1 101 ? 0.835 4.577 -12.513 1.00 92.31 101 CYS A C 1
ATOM 826 O O . CYS A 1 101 ? 0.551 5.658 -12.009 1.00 92.31 101 CYS A O 1
ATOM 828 N N . THR A 1 102 ? -0.078 3.851 -13.164 1.00 92.25 102 THR A N 1
ATOM 829 C CA . THR A 1 102 ? -1.486 4.261 -13.309 1.00 92.25 102 THR A CA 1
ATOM 830 C C . THR A 1 102 ? -2.364 3.903 -12.101 1.00 92.25 102 THR A C 1
ATOM 832 O O . THR A 1 102 ? -3.587 3.950 -12.191 1.00 92.25 102 THR A O 1
ATOM 835 N N . GLY A 1 103 ? -1.767 3.513 -10.969 1.00 91.06 103 GLY A N 1
ATOM 836 C CA . GLY A 1 103 ? -2.465 3.291 -9.700 1.00 91.06 103 GLY A CA 1
ATOM 837 C C . GLY A 1 103 ? -2.739 1.833 -9.340 1.00 91.06 103 GLY A C 1
ATOM 838 O O . GLY A 1 103 ? -3.139 1.563 -8.204 1.00 91.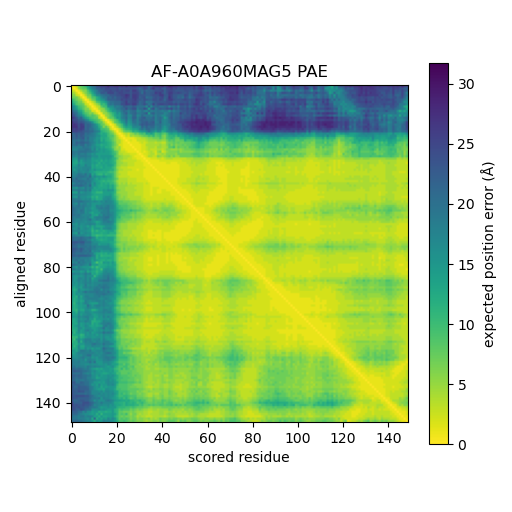06 103 GLY A O 1
ATOM 839 N N . SER A 1 104 ? -2.436 0.867 -10.209 1.00 93.06 104 SER A N 1
ATOM 840 C CA . SER A 1 104 ? -2.720 -0.548 -9.924 1.00 93.06 104 SER A CA 1
ATOM 841 C C . SER A 1 104 ? -1.919 -1.076 -8.721 1.00 93.06 104 SER A C 1
ATOM 843 O O . SER A 1 104 ? -0.787 -0.630 -8.500 1.00 93.06 104 SER A O 1
ATOM 845 N N . PRO A 1 105 ? -2.456 -2.010 -7.910 1.00 92.62 105 PRO A N 1
ATOM 846 C CA . PRO A 1 105 ? -1.743 -2.550 -6.752 1.00 92.62 105 PRO A CA 1
ATOM 847 C C . PRO A 1 105 ? -0.464 -3.300 -7.149 1.00 92.62 105 PRO A C 1
ATOM 849 O O . PRO A 1 105 ? -0.537 -4.305 -7.852 1.00 92.62 105 PRO A O 1
ATOM 852 N N . ILE A 1 106 ? 0.696 -2.894 -6.615 1.00 92.81 106 ILE A N 1
ATOM 853 C CA . ILE A 1 106 ? 2.019 -3.457 -6.967 1.00 92.81 106 ILE A CA 1
ATOM 854 C C . ILE A 1 106 ? 2.035 -4.987 -6.943 1.00 92.81 106 ILE A C 1
ATOM 856 O O . ILE A 1 106 ? 2.411 -5.631 -7.921 1.00 92.81 106 ILE A O 1
ATOM 860 N N . GLY A 1 107 ? 1.620 -5.581 -5.822 1.00 91.62 107 GLY A N 1
ATOM 861 C CA . GLY A 1 107 ? 1.691 -7.028 -5.648 1.00 91.62 107 GLY A CA 1
ATOM 862 C C . GLY A 1 107 ? 0.757 -7.798 -6.585 1.00 91.62 107 GLY A C 1
ATOM 863 O O . GLY A 1 107 ? 1.144 -8.834 -7.121 1.00 91.62 107 GLY A O 1
ATOM 864 N N . THR A 1 108 ? -0.446 -7.279 -6.827 1.00 90.81 108 THR A N 1
ATOM 865 C CA . THR A 1 108 ? -1.415 -7.895 -7.743 1.00 90.81 108 THR A CA 1
ATOM 866 C C . THR A 1 108 ? -0.959 -7.760 -9.190 1.00 90.81 108 THR A C 1
ATOM 868 O O . THR A 1 108 ? -0.974 -8.749 -9.919 1.00 90.81 108 THR A O 1
ATOM 871 N N . THR A 1 109 ? -0.486 -6.578 -9.595 1.00 94.44 109 THR A N 1
ATOM 872 C CA . THR A 1 109 ? 0.029 -6.331 -10.946 1.00 94.44 109 THR A CA 1
ATOM 873 C C . THR A 1 109 ? 1.221 -7.232 -11.246 1.00 94.44 109 THR A C 1
ATOM 875 O O . THR A 1 109 ? 1.214 -7.945 -12.244 1.00 94.44 109 THR A O 1
ATOM 878 N N . LEU A 1 110 ? 2.210 -7.310 -10.354 1.00 94.62 110 LEU A N 1
ATOM 879 C CA . LEU A 1 110 ? 3.357 -8.198 -10.551 1.00 94.62 110 LEU A CA 1
ATOM 880 C C . LEU A 1 110 ? 2.929 -9.670 -10.703 1.00 94.62 110 LEU A C 1
ATOM 882 O O . LEU A 1 110 ? 3.373 -10.337 -11.637 1.00 94.62 110 LEU A O 1
ATOM 886 N N . LYS A 1 111 ? 2.024 -10.172 -9.850 1.00 92.69 111 LYS A N 1
ATOM 887 C CA . LYS A 1 111 ? 1.493 -11.545 -9.965 1.00 92.69 111 LYS A CA 1
ATOM 888 C C . LYS A 1 111 ? 0.746 -11.778 -11.281 1.00 92.69 111 LYS A C 1
ATOM 890 O O . LYS A 1 111 ? 0.963 -12.804 -11.920 1.00 92.69 111 LYS A O 1
ATOM 895 N N . LYS A 1 112 ? -0.095 -10.826 -11.704 1.00 94.25 112 LYS A N 1
ATOM 896 C CA . LYS A 1 112 ? -0.822 -10.854 -12.987 1.00 94.25 112 LYS A CA 1
ATOM 897 C C . LYS A 1 112 ? 0.138 -10.975 -14.174 1.00 94.25 112 LYS A C 1
ATOM 899 O O . LYS A 1 112 ? -0.125 -11.745 -15.089 1.00 94.25 112 LYS A O 1
ATOM 904 N N . HIS A 1 113 ? 1.276 -10.283 -14.121 1.00 94.88 113 HIS A N 1
ATOM 905 C CA . HIS A 1 113 ? 2.349 -10.357 -15.122 1.00 94.88 113 HIS A CA 1
ATOM 906 C C . HIS A 1 113 ? 3.298 -11.560 -14.925 1.00 94.88 113 HIS A C 1
ATOM 908 O O . HIS A 1 113 ? 4.401 -11.593 -15.469 1.00 94.88 113 HIS A O 1
ATOM 914 N N . GLY A 1 114 ? 2.895 -12.569 -14.143 1.00 94.75 114 GLY A N 1
ATOM 915 C CA . GLY A 1 114 ? 3.616 -13.838 -13.995 1.00 94.75 114 GLY A CA 1
ATOM 916 C C . GLY A 1 114 ? 4.817 -13.802 -13.046 1.00 94.75 114 GLY A C 1
ATOM 917 O O . GLY A 1 114 ? 5.607 -14.751 -13.016 1.00 94.75 114 GLY A O 1
ATOM 918 N N . TRP A 1 115 ? 4.986 -12.734 -12.263 1.00 93.81 115 TRP A N 1
ATOM 919 C CA . TRP A 1 115 ? 6.064 -12.652 -11.282 1.00 93.81 115 TRP A CA 1
ATOM 920 C C . TRP A 1 115 ? 5.723 -13.410 -10.002 1.00 93.81 115 TRP A C 1
ATOM 922 O O . TRP A 1 115 ? 4.635 -13.286 -9.440 1.00 93.81 115 TRP A O 1
ATOM 932 N N . SER A 1 116 ? 6.711 -14.141 -9.484 1.00 90.50 116 SER A N 1
ATOM 933 C CA . SER A 1 116 ? 6.669 -14.664 -8.121 1.00 90.50 116 SER A CA 1
ATOM 934 C C . SER A 1 116 ? 7.246 -13.625 -7.168 1.00 90.50 116 SER A C 1
ATOM 936 O O . SER A 1 116 ? 8.373 -13.165 -7.354 1.00 90.50 116 SER A O 1
ATOM 938 N N . ILE A 1 117 ? 6.486 -13.266 -6.137 1.00 86.88 117 ILE A N 1
ATOM 939 C CA . ILE A 1 117 ? 6.865 -12.237 -5.167 1.00 86.88 117 ILE A CA 1
ATOM 940 C C . ILE A 1 117 ? 7.212 -12.913 -3.851 1.00 86.88 117 ILE A C 1
ATOM 942 O O . ILE A 1 117 ? 6.433 -13.702 -3.322 1.00 86.88 117 ILE A O 1
ATOM 946 N N . THR A 1 118 ? 8.372 -12.579 -3.297 1.00 83.62 118 THR A N 1
ATOM 947 C CA . THR A 1 118 ? 8.759 -12.978 -1.943 1.00 83.62 118 THR A CA 1
ATOM 948 C C . THR A 1 118 ? 8.952 -11.721 -1.112 1.00 83.62 118 THR A C 1
ATOM 950 O O . THR A 1 118 ? 9.886 -10.960 -1.354 1.00 83.62 118 THR A O 1
ATOM 953 N N . LYS A 1 119 ? 8.066 -11.491 -0.136 1.00 80.19 119 LYS A N 1
ATOM 954 C CA . LYS A 1 119 ? 8.224 -10.401 0.829 1.00 80.19 119 LYS A CA 1
ATOM 955 C C . LYS A 1 119 ? 9.141 -10.875 1.957 1.00 80.19 119 LYS A C 1
ATOM 957 O O . LYS A 1 119 ? 8.831 -11.848 2.638 1.00 80.19 119 LYS A O 1
ATOM 962 N N . LYS A 1 120 ? 10.263 -10.183 2.151 1.00 82.19 120 LYS A N 1
ATOM 963 C CA . LYS A 1 120 ? 11.179 -10.396 3.276 1.00 82.19 120 LYS A CA 1
ATOM 964 C C . LYS A 1 120 ? 11.304 -9.080 4.046 1.00 82.19 120 LYS A C 1
ATOM 966 O O . LYS A 1 120 ? 12.039 -8.218 3.577 1.00 82.19 120 LYS A O 1
ATOM 971 N N . PRO A 1 121 ? 10.600 -8.922 5.180 1.00 75.12 121 PRO A N 1
ATOM 972 C CA . PRO A 1 121 ? 10.786 -7.763 6.042 1.00 75.12 121 PRO A CA 1
ATOM 973 C C . PRO A 1 121 ? 12.245 -7.702 6.506 1.00 75.12 121 PRO A C 1
ATOM 975 O O . PRO A 1 121 ? 12.787 -8.710 6.968 1.00 75.12 121 PRO A O 1
ATOM 978 N N . ILE A 1 122 ? 12.875 -6.546 6.347 1.00 83.50 122 ILE A N 1
ATOM 979 C CA . ILE A 1 122 ? 14.216 -6.242 6.853 1.00 83.50 122 ILE A CA 1
ATOM 980 C C . ILE A 1 122 ? 14.156 -5.496 8.187 1.00 83.50 122 ILE A C 1
ATOM 982 O O . ILE A 1 122 ? 15.113 -5.564 8.955 1.00 83.50 122 ILE A O 1
ATOM 986 N N . TYR A 1 123 ? 13.033 -4.842 8.491 1.00 79.12 123 TYR A N 1
ATOM 987 C CA . TYR A 1 123 ? 12.808 -4.167 9.764 1.00 79.12 123 TYR A CA 1
ATOM 988 C C . TYR A 1 123 ? 11.350 -4.294 10.213 1.00 79.12 123 TYR A C 1
ATOM 990 O O . TYR A 1 123 ? 10.424 -4.226 9.403 1.00 79.12 123 TYR A O 1
ATOM 998 N N . PHE A 1 124 ? 11.159 -4.480 11.519 1.00 80.81 124 PHE A N 1
ATOM 999 C CA . PHE A 1 124 ? 9.852 -4.524 12.163 1.00 80.81 124 PHE A CA 1
ATOM 1000 C C . PHE A 1 124 ? 9.947 -3.818 13.514 1.00 80.81 124 PHE A C 1
ATOM 1002 O O . PHE A 1 124 ? 10.750 -4.217 14.356 1.00 80.81 124 PHE A O 1
ATOM 1009 N N . SER A 1 125 ? 9.141 -2.782 13.719 1.00 82.31 125 SER A N 1
ATOM 1010 C CA . SER A 1 125 ? 9.071 -2.037 14.981 1.00 82.31 125 SER A CA 1
ATOM 1011 C C . SER A 1 125 ? 7.706 -1.375 15.126 1.00 82.31 125 SER A C 1
ATOM 1013 O O . SER A 1 125 ? 6.846 -1.510 14.257 1.00 82.31 125 SER A O 1
ATOM 1015 N N . THR A 1 126 ? 7.518 -0.635 16.208 1.00 84.50 126 THR A N 1
ATOM 1016 C CA . THR A 1 126 ? 6.468 0.369 16.345 1.00 84.50 126 THR A CA 1
ATOM 1017 C C . THR A 1 126 ? 7.042 1.770 16.136 1.00 84.50 126 THR A C 1
ATOM 1019 O O . THR A 1 126 ? 8.237 2.005 16.345 1.00 84.50 126 THR A O 1
ATOM 1022 N N . ILE A 1 127 ? 6.196 2.688 15.680 1.00 87.62 127 ILE A N 1
ATOM 1023 C CA . ILE A 1 127 ? 6.467 4.124 15.602 1.00 87.62 127 ILE A CA 1
ATOM 1024 C C . ILE A 1 127 ? 5.340 4.901 16.272 1.00 87.62 127 ILE A C 1
ATOM 1026 O O . ILE A 1 127 ? 4.205 4.426 16.323 1.00 87.62 127 ILE A O 1
ATOM 1030 N N . SER A 1 128 ? 5.650 6.113 16.728 1.00 90.50 128 SER A N 1
ATOM 1031 C CA . SER A 1 128 ? 4.631 7.070 17.141 1.00 90.50 128 SER A CA 1
ATOM 1032 C C . SER A 1 128 ? 4.168 7.894 15.934 1.00 90.50 128 SER A C 1
ATOM 1034 O O . SER A 1 128 ? 4.989 8.419 15.181 1.00 90.50 128 SER A O 1
ATOM 1036 N N . LEU A 1 129 ? 2.858 7.968 15.729 1.00 86.31 129 LEU A N 1
ATOM 1037 C CA . LEU A 1 129 ? 2.179 8.746 14.704 1.00 86.31 129 LEU A CA 1
ATOM 1038 C C . LEU A 1 129 ? 2.089 10.212 15.138 1.00 86.31 129 LEU A C 1
ATOM 1040 O O . LEU A 1 129 ? 1.785 10.512 16.295 1.00 86.31 129 LEU A O 1
ATOM 1044 N N . SER A 1 130 ? 2.312 11.132 14.197 1.00 90.19 130 SER A N 1
ATOM 1045 C CA . SER A 1 130 ? 2.013 12.548 14.425 1.00 90.19 130 SER A CA 1
ATOM 1046 C C . SER A 1 130 ? 0.495 12.789 14.406 1.00 90.19 130 SER A C 1
ATOM 1048 O O . SER A 1 130 ? -0.230 12.000 13.791 1.00 90.19 130 SER A O 1
ATOM 1050 N N . PRO A 1 131 ? -0.008 13.882 15.012 1.00 91.31 131 PRO A N 1
ATOM 1051 C CA . PRO A 1 131 ? -1.432 14.220 14.970 1.00 91.31 131 PRO A CA 1
ATOM 1052 C C . PRO A 1 131 ? -1.998 14.318 13.546 1.00 91.31 131 PRO A C 1
ATOM 1054 O O . PRO A 1 131 ? -3.123 13.893 13.293 1.00 91.31 131 PRO A O 1
ATOM 1057 N N . GLU A 1 132 ? -1.215 14.834 12.598 1.00 89.56 132 GLU A N 1
ATOM 1058 C CA . GLU A 1 132 ? -1.610 14.947 11.192 1.00 89.56 132 GLU A CA 1
ATOM 1059 C C . GLU A 1 132 ? -1.779 13.568 10.552 1.00 89.56 132 GLU A C 1
ATOM 1061 O O . GLU A 1 132 ? -2.748 13.329 9.833 1.00 89.56 132 GLU A O 1
ATOM 1066 N N . LEU A 1 133 ? -0.855 12.646 10.840 1.00 83.12 133 LEU A N 1
ATOM 1067 C CA . LEU A 1 133 ? -0.926 11.290 10.316 1.00 83.12 133 LEU A CA 1
ATOM 1068 C C . LEU A 1 133 ? -2.061 10.496 10.972 1.00 83.12 133 LEU A C 1
ATOM 1070 O O . LEU A 1 133 ? -2.758 9.764 10.280 1.00 83.12 133 LEU A O 1
ATOM 1074 N N . MET A 1 134 ? -2.304 10.684 12.271 1.00 86.69 134 MET A N 1
ATOM 1075 C CA . MET A 1 134 ? -3.479 10.118 12.942 1.00 86.69 134 MET A CA 1
ATOM 1076 C C . MET A 1 134 ? -4.777 10.600 12.288 1.00 86.69 134 MET A C 1
ATOM 1078 O O . MET A 1 134 ? -5.639 9.783 11.979 1.00 86.69 134 MET A O 1
ATOM 1082 N N . LEU A 1 135 ? -4.885 11.899 11.984 1.00 87.19 135 LEU A N 1
ATOM 1083 C CA . LEU A 1 135 ? -6.045 12.457 11.288 1.00 87.19 135 LEU A CA 1
ATOM 1084 C C . LEU A 1 135 ? -6.233 11.836 9.897 1.00 87.19 135 LEU A C 1
ATOM 1086 O O . LEU A 1 135 ? -7.346 11.462 9.543 1.00 87.19 135 LEU A O 1
ATOM 1090 N N . TRP A 1 136 ? -5.156 11.691 9.119 1.00 82.75 136 TRP A N 1
ATOM 1091 C CA . TRP A 1 136 ? -5.202 11.025 7.809 1.00 82.75 136 TRP A CA 1
ATOM 1092 C C . TRP A 1 136 ? -5.628 9.560 7.888 1.00 82.75 136 TRP A C 1
ATOM 1094 O O . TRP A 1 136 ? -6.248 9.048 6.957 1.00 82.75 136 TRP A O 1
ATOM 1104 N N . MET A 1 137 ? -5.277 8.885 8.977 1.00 83.19 137 MET A N 1
ATOM 1105 C CA . MET A 1 137 ? -5.618 7.485 9.213 1.00 83.19 137 MET A CA 1
ATOM 1106 C C . MET A 1 137 ? -6.982 7.312 9.895 1.00 83.19 137 MET A C 1
ATOM 1108 O O . MET A 1 137 ? -7.406 6.175 10.084 1.00 83.19 137 MET A O 1
ATOM 1112 N N . GLU A 1 138 ? -7.664 8.415 10.235 1.00 83.75 138 GLU A N 1
ATOM 1113 C CA . GLU A 1 138 ? -8.863 8.446 11.085 1.00 83.75 138 GLU A CA 1
ATOM 1114 C C . GLU A 1 138 ? -8.662 7.711 12.424 1.00 83.75 138 GLU A C 1
ATOM 1116 O O . GLU A 1 138 ? -9.588 7.113 12.973 1.00 83.75 138 GLU A O 1
ATOM 1121 N N . GLU A 1 139 ? -7.437 7.752 12.950 1.00 81.94 139 GLU A N 1
ATOM 1122 C CA . GLU A 1 139 ? -7.053 7.068 14.177 1.00 81.94 139 GLU A CA 1
ATOM 1123 C C . GLU A 1 139 ? -7.254 7.970 15.399 1.00 81.94 139 GLU A C 1
ATOM 1125 O O . GLU A 1 139 ? -6.766 9.101 15.441 1.00 81.94 139 GLU A O 1
ATOM 1130 N N . VAL A 1 140 ? -7.970 7.466 16.406 1.00 81.44 140 VAL A N 1
ATOM 1131 C CA . VAL A 1 140 ? -8.408 8.255 17.573 1.00 81.44 140 VAL A CA 1
ATOM 1132 C C . VAL A 1 140 ? -8.074 7.614 18.919 1.00 81.44 140 VAL A C 1
ATOM 1134 O O . VAL A 1 140 ? -8.222 8.266 19.951 1.00 81.44 140 VAL A O 1
ATOM 1137 N N . GLU A 1 141 ? -7.637 6.357 18.935 1.00 81.19 141 GLU A N 1
ATOM 1138 C CA . GLU A 1 141 ? -7.429 5.574 20.153 1.00 81.19 141 GLU A CA 1
ATOM 1139 C C . GLU A 1 141 ? -5.954 5.509 20.549 1.00 81.19 141 GLU A C 1
ATOM 1141 O O . GLU A 1 141 ? -5.631 5.582 21.735 1.00 81.19 141 GLU A O 1
ATOM 1146 N N . THR A 1 142 ? -5.049 5.380 19.577 1.00 84.62 142 THR A N 1
ATOM 1147 C CA . THR A 1 142 ? -3.611 5.250 19.836 1.00 84.62 142 THR A CA 1
ATOM 1148 C C . THR A 1 142 ? -2.763 6.007 18.826 1.00 84.62 142 THR A C 1
ATOM 1150 O O . THR A 1 142 ? -3.040 6.033 17.632 1.00 84.62 142 THR A O 1
ATOM 1153 N N . ASN A 1 143 ? -1.665 6.588 19.302 1.00 87.12 143 ASN A N 1
ATOM 1154 C CA . ASN A 1 143 ? -0.647 7.174 18.443 1.00 87.12 143 ASN A CA 1
ATOM 1155 C C . ASN A 1 143 ? 0.446 6.164 18.069 1.00 87.12 143 ASN A C 1
ATOM 1157 O O . ASN A 1 143 ? 1.499 6.586 17.615 1.00 87.12 143 ASN A O 1
ATOM 1161 N N . GLU A 1 144 ? 0.263 4.861 18.269 1.00 87.56 144 GLU A N 1
ATOM 1162 C CA . GLU A 1 144 ? 1.249 3.848 17.887 1.00 87.56 144 GLU A CA 1
ATOM 1163 C C . GLU A 1 144 ? 0.830 3.088 16.623 1.00 87.56 144 GLU A C 1
ATOM 1165 O O . GLU A 1 144 ? -0.302 2.627 16.497 1.00 87.56 144 GLU A O 1
ATOM 1170 N N . ALA A 1 145 ? 1.773 2.889 15.700 1.00 82.88 145 ALA A N 1
ATOM 1171 C CA . ALA A 1 145 ? 1.585 2.045 14.521 1.00 82.88 145 ALA A CA 1
ATOM 1172 C C . ALA A 1 145 ? 2.756 1.085 14.322 1.00 82.88 145 ALA A C 1
ATOM 1174 O O . ALA A 1 145 ? 3.897 1.393 14.667 1.00 82.88 145 ALA A O 1
ATOM 1175 N N . ALA A 1 146 ? 2.494 -0.067 13.707 1.00 84.25 146 ALA A N 1
ATOM 1176 C CA . ALA A 1 146 ? 3.553 -0.968 13.283 1.00 84.25 146 ALA A CA 1
ATOM 1177 C C . ALA A 1 146 ? 4.249 -0.416 12.027 1.00 84.25 146 ALA A C 1
ATOM 1179 O O . ALA A 1 146 ? 3.611 0.025 11.070 1.00 84.25 146 ALA A O 1
ATOM 1180 N N . LEU A 1 147 ? 5.576 -0.484 11.999 1.00 83.56 147 LEU A N 1
ATOM 1181 C CA . LEU A 1 147 ? 6.414 -0.134 10.857 1.00 83.56 147 LEU A CA 1
ATOM 1182 C C . LEU A 1 147 ? 7.093 -1.389 10.324 1.00 83.56 147 LEU A C 1
ATOM 1184 O O . LEU A 1 147 ? 7.812 -2.079 11.047 1.00 83.56 147 LEU A O 1
ATOM 1188 N N . HIS A 1 148 ? 6.851 -1.682 9.050 1.00 82.12 148 HIS A N 1
ATOM 1189 C CA . HIS A 1 148 ? 7.436 -2.805 8.333 1.00 82.12 148 HIS A CA 1
ATOM 1190 C C . HIS A 1 148 ? 8.223 -2.260 7.136 1.00 82.12 148 HIS A C 1
ATOM 1192 O O . HIS A 1 148 ? 7.622 -1.656 6.245 1.00 82.12 148 HIS A O 1
ATOM 1198 N N . ILE A 1 149 ? 9.528 -2.519 7.071 1.00 78.75 149 ILE A N 1
ATOM 1199 C CA . ILE A 1 149 ? 10.378 -2.203 5.905 1.00 78.75 149 ILE A CA 1
ATOM 1200 C C . ILE A 1 149 ? 10.845 -3.511 5.280 1.00 78.75 149 ILE A C 1
ATOM 1202 O O . ILE A 1 149 ? 11.245 -4.407 6.060 1.00 78.75 149 ILE A O 1
#

Sequence (149 aa):
MRFLRHILCATFFFFGMLFAQVQPEVVQSLKPKLNTERIEYFFGNSGVELLEIDSPAFVEKRISNLYSIDNTGRKIMRCLAIVDFTVPIHYNLTDSHQEICTGSPIGTTLKKHGWSITKKPIYFSTISLSPELMLWMEEVETNEAALHI

Mean predicted aligned error: 8.01 Å

Nearest PDB structures (foldseek):
  7zsb-assembly1_A  TM=2.110E-01  e=6.372E-01  Saccharomyces cerevisiae
  6ugl-assembly1_A  TM=2.545E-01  e=3.150E+00  Vibrio cholerae O1 str. 2010EL-1786
  7obz-assembly3_E  TM=2.004E-01  e=1.995E+00  Cereibacter sphaeroides ATCC 17025
  4hj4-assembly1_B  TM=1.899E-01  e=2.810E+00  Cereibacter sphaeroides ATCC 17025

pLDDT: mean 81.55, std 19.27, range [27.34, 96.25]

Secondary structure (DSSP, 8-state):
--------EEEEEP-TTSSTT--HHHHHHHTTS-HHHHHHHHHS--EEEEEEEEETTEEEEEEEEEEEE-TTS-EEEEEEEEEE--SSPPGGGHHHHHHHHTT--HHHHHHHTT-------S-EEEEEPPHHHHHHTT--S-SEEEEE-

Solvent-accessible surface area (backbone atoms only — not comparable to full-atom values): 8838 Å² total; per-residue (Å²): 139,73,83,82,89,81,75,65,42,48,32,37,39,56,64,85,87,62,67,92,78,59,54,71,67,59,55,61,68,47,62,60,49,55,72,57,58,49,40,25,72,76,61,77,34,57,50,70,42,64,74,47,62,57,36,97,92,40,67,55,26,38,35,31,44,31,23,30,60,50,100,87,69,49,76,42,58,41,27,52,36,43,33,55,62,71,78,80,69,58,76,96,43,48,69,47,48,54,49,34,73,75,44,43,54,62,70,59,44,37,43,74,74,71,45,73,83,82,62,73,76,81,42,77,50,76,44,78,53,52,75,68,55,26,59,74,45,74,50,85,87,63,53,65,32,38,36,39,50

Radius of gyration: 15.65 Å; Cα contacts (8 Å, |Δi|>4): 229; chains: 1; bounding box: 38×36×41 Å

Foldseek 3Di:
DDDDPDWDKWKWFADPPDPVDDDPVNVVVCQFPDPQVVCCVVQVHKDKFWPDDCDPVQHQKTWIFIFDADPVRDTAGGMTIITHHDPPDDPLCVVLVVVVRVGDDNVVSCVVSVDDDTDDWPDKDKDFADPVRCVVRVHDPGRIIIITD